Protein AF-A0A0J1F5G7-F1 (afdb_monomer_lite)

Foldseek 3Di:
DVVVVVVVVVVVVLVVLPDPPPDDPDPPDQVVQLVVLVVCVSVVVDDPVRSVVVNVVSVD

Sequence (60 aa):
MMFLAVILVIALFYYAVRQPAPGVSPSYGKRDALDVLRERYARGEMDGAEFQARREELRR

pLDDT: mean 72.86, std 11.79, range [46.94, 86.94]

Structure (mmCIF, N/CA/C/O backbone):
data_AF-A0A0J1F5G7-F1
#
_entry.id   AF-A0A0J1F5G7-F1
#
loop_
_atom_site.group_PDB
_atom_site.id
_atom_site.type_symbol
_atom_site.label_atom_id
_atom_site.label_alt_id
_atom_site.label_comp_id
_atom_site.label_asym_id
_atom_site.label_entity_id
_atom_site.label_seq_id
_atom_site.pdbx_PDB_ins_code
_atom_site.Cartn_x
_atom_site.Cartn_y
_atom_site.Cartn_z
_atom_site.occupancy
_atom_site.B_iso_or_equiv
_atom_site.auth_seq_id
_atom_site.auth_comp_id
_atom_site.auth_asym_id
_atom_site.auth_atom_id
_atom_site.pdbx_PDB_model_num
ATOM 1 N N . MET A 1 1 ? 2.578 -31.484 -9.731 1.00 62.50 1 MET A N 1
ATOM 2 C CA . MET A 1 1 ? 2.579 -30.637 -10.946 1.00 62.50 1 MET A CA 1
ATOM 3 C C . MET A 1 1 ? 1.633 -29.437 -10.856 1.00 62.50 1 MET A C 1
ATOM 5 O O . MET A 1 1 ? 2.055 -28.359 -11.241 1.00 62.50 1 MET A O 1
ATOM 9 N N . MET A 1 2 ? 0.423 -29.551 -10.284 1.00 73.62 2 MET A N 1
ATOM 10 C CA . MET A 1 2 ? -0.492 -28.395 -10.130 1.00 73.62 2 MET A CA 1
ATOM 11 C C . MET A 1 2 ? -0.054 -27.375 -9.060 1.00 73.62 2 MET A C 1
ATOM 13 O O . MET A 1 2 ? -0.192 -26.176 -9.266 1.00 73.62 2 MET A O 1
ATOM 17 N N . PHE A 1 3 ? 0.550 -27.824 -7.954 1.00 74.56 3 PHE A N 1
ATOM 18 C CA . PHE A 1 3 ? 1.010 -26.927 -6.880 1.00 74.56 3 PHE A CA 1
ATOM 19 C C . PHE A 1 3 ? 2.130 -25.970 -7.312 1.00 74.56 3 PHE A C 1
ATOM 21 O O . PHE A 1 3 ? 2.144 -24.817 -6.896 1.00 74.56 3 PHE A O 1
ATOM 28 N N . LEU A 1 4 ? 3.028 -26.415 -8.198 1.00 83.69 4 LEU A N 1
ATOM 29 C CA . LEU A 1 4 ? 4.097 -25.566 -8.738 1.00 83.69 4 LEU A CA 1
ATOM 30 C C . LEU A 1 4 ? 3.535 -24.420 -9.587 1.00 8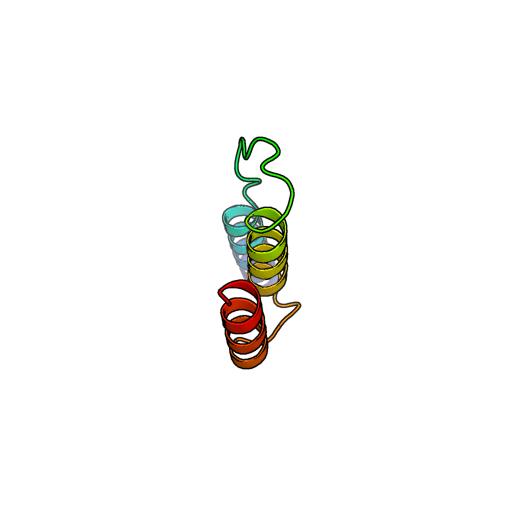3.69 4 LEU A C 1
ATOM 32 O O . LEU A 1 4 ? 4.032 -23.303 -9.500 1.00 83.69 4 LEU A O 1
ATOM 36 N N . ALA A 1 5 ? 2.467 -24.673 -10.350 1.00 82.19 5 ALA A N 1
ATOM 37 C CA . ALA A 1 5 ? 1.800 -23.642 -11.140 1.00 82.19 5 ALA A CA 1
ATOM 38 C C . ALA A 1 5 ? 1.126 -22.588 -10.248 1.00 82.19 5 ALA A C 1
ATOM 40 O O . ALA A 1 5 ? 1.228 -21.397 -10.523 1.00 82.19 5 ALA A O 1
ATOM 41 N N . VAL A 1 6 ? 0.500 -23.006 -9.142 1.00 82.50 6 VAL A N 1
ATOM 42 C CA . VAL A 1 6 ? -0.123 -22.082 -8.180 1.00 82.50 6 VAL A CA 1
ATOM 43 C C . VAL A 1 6 ? 0.929 -21.203 -7.501 1.00 82.50 6 VAL A C 1
ATOM 45 O O . VAL A 1 6 ? 0.761 -19.989 -7.434 1.00 82.50 6 VAL A O 1
ATOM 48 N N . ILE A 1 7 ? 2.048 -21.791 -7.065 1.00 83.56 7 ILE A N 1
ATOM 49 C CA . ILE A 1 7 ? 3.159 -21.040 -6.462 1.00 83.56 7 ILE A CA 1
ATOM 50 C C . ILE A 1 7 ? 3.747 -20.039 -7.466 1.00 83.56 7 ILE A C 1
ATOM 52 O O . ILE A 1 7 ? 3.998 -18.892 -7.106 1.00 83.56 7 ILE A O 1
ATOM 56 N N . LEU A 1 8 ? 3.913 -20.439 -8.731 1.00 86.44 8 LEU A N 1
ATOM 57 C CA . LEU A 1 8 ? 4.415 -19.565 -9.793 1.00 86.44 8 LEU A CA 1
ATOM 58 C C . LEU A 1 8 ? 3.476 -18.377 -10.057 1.00 86.44 8 LEU A C 1
ATOM 60 O O . LEU A 1 8 ? 3.944 -17.251 -10.197 1.00 86.44 8 LEU A O 1
ATOM 64 N N . VAL A 1 9 ? 2.160 -18.608 -10.093 1.00 83.75 9 VAL A N 1
ATOM 65 C CA . VAL A 1 9 ? 1.156 -17.550 -10.295 1.00 83.75 9 VAL A CA 1
ATOM 66 C C . VAL A 1 9 ? 1.143 -16.569 -9.123 1.00 83.75 9 VAL A C 1
ATOM 68 O O . VAL A 1 9 ? 1.130 -15.361 -9.345 1.00 83.75 9 VAL A O 1
ATOM 71 N N . ILE A 1 10 ? 1.215 -17.065 -7.884 1.00 81.00 10 ILE A N 1
ATOM 72 C CA . ILE A 1 10 ? 1.296 -16.215 -6.687 1.00 81.00 10 ILE A CA 1
ATOM 73 C C . ILE A 1 10 ? 2.595 -15.399 -6.695 1.00 81.00 10 ILE A C 1
ATOM 75 O O . ILE A 1 10 ? 2.565 -14.201 -6.422 1.00 81.00 10 ILE A O 1
ATOM 79 N N . ALA A 1 11 ? 3.724 -16.013 -7.059 1.00 80.81 11 ALA A N 1
ATOM 80 C CA . ALA A 1 11 ? 5.004 -15.322 -7.172 1.00 80.81 11 ALA A CA 1
ATOM 81 C C . ALA A 1 11 ? 4.970 -14.235 -8.258 1.00 80.81 11 ALA A C 1
ATOM 83 O O . ALA A 1 11 ? 5.402 -13.114 -8.007 1.00 80.81 11 ALA A O 1
ATOM 84 N N . LEU A 1 12 ? 4.409 -14.527 -9.435 1.00 79.88 12 LEU A N 1
ATOM 85 C CA . LEU A 1 12 ? 4.243 -13.549 -10.513 1.00 79.88 12 LEU A CA 1
ATOM 86 C C . LEU A 1 12 ? 3.343 -12.386 -10.100 1.00 79.88 12 LEU A C 1
ATOM 88 O O . LEU A 1 12 ? 3.687 -11.237 -10.363 1.00 79.88 12 LEU A O 1
ATOM 92 N N . PHE A 1 13 ? 2.231 -12.668 -9.418 1.00 78.81 13 PHE A N 1
ATOM 93 C CA . PHE A 1 13 ? 1.352 -11.629 -8.894 1.00 78.81 13 PHE A CA 1
ATOM 94 C C . PHE A 1 13 ? 2.102 -10.756 -7.887 1.00 78.81 13 PHE A C 1
ATOM 96 O O . PHE A 1 13 ? 2.137 -9.540 -8.040 1.00 78.81 13 PHE A O 1
ATOM 103 N N . TYR A 1 14 ? 2.805 -11.371 -6.931 1.00 79.00 14 TYR A N 1
ATOM 104 C CA . TYR A 1 14 ? 3.617 -10.660 -5.948 1.00 79.00 14 TYR A CA 1
ATOM 105 C C . TYR A 1 14 ? 4.662 -9.759 -6.615 1.00 79.00 14 TYR A C 1
ATOM 107 O O . TYR A 1 14 ? 4.721 -8.578 -6.297 1.00 79.00 14 TYR A O 1
ATOM 115 N N . TYR A 1 15 ? 5.428 -10.268 -7.586 1.00 74.19 15 TYR A N 1
ATOM 116 C CA . TYR A 1 15 ? 6.426 -9.489 -8.329 1.00 74.19 15 TYR A CA 1
ATOM 117 C C . TYR A 1 15 ? 5.817 -8.379 -9.197 1.00 74.19 15 TYR A C 1
ATOM 119 O O . TYR A 1 15 ? 6.428 -7.320 -9.327 1.00 74.19 15 TYR A O 1
ATOM 127 N N . ALA A 1 16 ? 4.620 -8.583 -9.751 1.00 67.44 16 ALA A N 1
ATOM 128 C CA . ALA A 1 16 ? 3.906 -7.559 -10.509 1.00 67.44 16 ALA A CA 1
ATOM 129 C C . ALA A 1 16 ? 3.430 -6.403 -9.613 1.00 67.44 16 ALA A C 1
ATOM 131 O O . ALA A 1 16 ? 3.495 -5.249 -10.030 1.00 67.44 16 ALA A O 1
ATOM 132 N N . VAL A 1 17 ? 3.014 -6.687 -8.371 1.00 63.81 17 VAL A N 1
ATOM 133 C CA . VAL A 1 17 ? 2.666 -5.640 -7.389 1.00 63.81 17 VAL A CA 1
ATOM 134 C C . VAL A 1 17 ? 3.922 -5.001 -6.776 1.00 63.81 17 VAL A C 1
ATOM 136 O O . VAL A 1 17 ? 3.896 -3.847 -6.359 1.00 63.81 17 VAL A O 1
ATOM 139 N N . ARG A 1 18 ? 5.052 -5.719 -6.766 1.00 59.06 18 ARG A N 1
ATOM 140 C CA . ARG A 1 18 ? 6.352 -5.254 -6.255 1.00 59.06 18 ARG A CA 1
ATOM 141 C C . ARG A 1 18 ? 7.174 -4.443 -7.253 1.00 59.06 18 ARG A C 1
ATOM 143 O O . ARG A 1 18 ? 8.390 -4.364 -7.084 1.00 59.06 18 ARG A O 1
ATOM 150 N N . GLN A 1 19 ? 6.569 -3.852 -8.282 1.00 53.88 19 GLN A N 1
ATOM 151 C CA . GLN A 1 19 ? 7.312 -2.908 -9.112 1.00 53.88 19 GLN A CA 1
ATOM 152 C C . GLN A 1 19 ? 7.793 -1.750 -8.222 1.00 53.88 19 GLN A C 1
ATOM 154 O O . GLN A 1 19 ? 6.958 -1.038 -7.658 1.00 53.88 19 GLN A O 1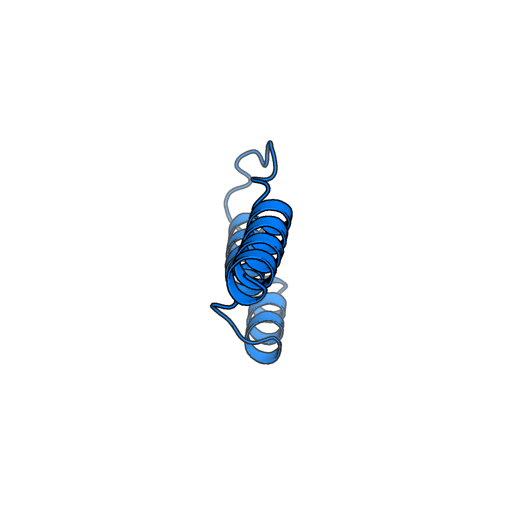
ATOM 159 N N . PRO A 1 20 ? 9.115 -1.552 -8.050 1.00 48.47 20 PRO A N 1
ATOM 160 C CA . PRO A 1 20 ? 9.605 -0.353 -7.400 1.00 48.47 20 PRO A CA 1
ATOM 161 C C . PRO A 1 20 ? 9.198 0.810 -8.299 1.00 48.47 20 PRO A C 1
ATOM 163 O O . PRO A 1 20 ? 9.612 0.869 -9.457 1.00 48.47 20 PRO A O 1
ATOM 166 N N . ALA A 1 21 ? 8.342 1.697 -7.794 1.00 55.59 21 ALA A N 1
ATOM 167 C CA . ALA A 1 21 ? 7.993 2.915 -8.506 1.00 55.59 21 ALA A CA 1
ATOM 168 C C . ALA A 1 21 ? 9.305 3.640 -8.872 1.00 55.59 21 ALA A C 1
ATOM 170 O O . ALA A 1 21 ? 10.065 4.002 -7.966 1.00 55.59 21 ALA A O 1
ATOM 171 N N . PRO A 1 22 ? 9.628 3.823 -10.166 1.00 46.94 22 PRO A N 1
ATOM 172 C CA . PRO A 1 22 ? 10.813 4.562 -10.546 1.00 46.94 22 PRO A CA 1
ATOM 173 C C . PRO A 1 22 ? 10.532 6.036 -10.263 1.00 46.94 22 PRO A C 1
ATOM 175 O O . PRO A 1 22 ? 9.776 6.684 -10.980 1.00 46.94 22 PRO A O 1
ATOM 178 N N . GLY A 1 23 ? 11.147 6.552 -9.202 1.00 52.84 23 GLY A N 1
ATOM 179 C CA . GLY A 1 23 ? 11.230 7.982 -8.935 1.00 52.84 23 GLY A CA 1
ATOM 180 C C . GLY A 1 23 ? 10.088 8.541 -8.095 1.00 52.84 23 GLY A C 1
ATOM 181 O O . GLY A 1 23 ? 9.054 8.950 -8.611 1.00 52.84 23 GLY A O 1
ATOM 182 N N . VAL A 1 24 ? 10.345 8.711 -6.799 1.00 49.94 24 VAL A N 1
ATOM 183 C CA . VAL A 1 24 ? 9.747 9.817 -6.048 1.00 49.94 24 VAL A CA 1
ATOM 184 C C . VAL A 1 24 ? 10.888 10.548 -5.353 1.00 49.94 24 VAL A C 1
ATOM 186 O O . VAL A 1 24 ? 11.527 10.037 -4.440 1.00 49.94 24 VAL A O 1
ATOM 189 N N . SER A 1 25 ? 11.208 11.722 -5.892 1.00 52.28 25 SER A N 1
ATOM 190 C CA . SER A 1 25 ? 12.178 12.673 -5.354 1.00 52.28 25 SER A CA 1
ATOM 191 C C . SER A 1 25 ? 11.848 13.056 -3.899 1.00 52.28 25 SER A C 1
ATOM 193 O O . SER A 1 25 ? 10.673 13.053 -3.525 1.00 52.28 25 SER A O 1
ATOM 195 N N . PRO A 1 26 ? 12.853 13.431 -3.085 1.00 48.50 26 PRO A N 1
ATOM 196 C CA . PRO A 1 26 ? 12.710 13.609 -1.642 1.00 48.50 26 PRO A CA 1
ATOM 197 C C . PRO A 1 26 ? 11.858 14.845 -1.328 1.00 48.50 26 PRO A C 1
ATOM 199 O O . PRO A 1 26 ? 12.350 15.970 -1.295 1.00 48.50 26 PRO A O 1
ATOM 202 N N . SER A 1 27 ? 10.563 14.643 -1.089 1.00 51.59 27 SER A N 1
ATOM 203 C CA . SER A 1 27 ? 9.667 15.659 -0.533 1.00 51.59 27 SER A CA 1
ATOM 204 C C . SER A 1 27 ? 9.450 15.347 0.946 1.00 51.59 27 SER A C 1
ATOM 206 O O . SER A 1 27 ? 8.382 14.877 1.346 1.00 51.59 27 SER A O 1
ATOM 208 N N . TYR A 1 28 ? 10.495 15.620 1.728 1.00 57.16 28 TYR A N 1
ATOM 209 C CA . TYR A 1 28 ? 10.586 15.442 3.178 1.00 57.16 28 TYR A CA 1
ATOM 210 C C . TYR A 1 28 ? 9.290 15.884 3.891 1.00 57.16 28 TYR A C 1
ATOM 212 O O . TYR A 1 28 ? 8.927 17.060 3.870 1.00 57.16 28 TYR A O 1
ATOM 220 N N . GLY A 1 29 ? 8.589 14.943 4.535 1.00 60.00 29 GLY A N 1
ATOM 221 C CA . GLY A 1 29 ? 7.740 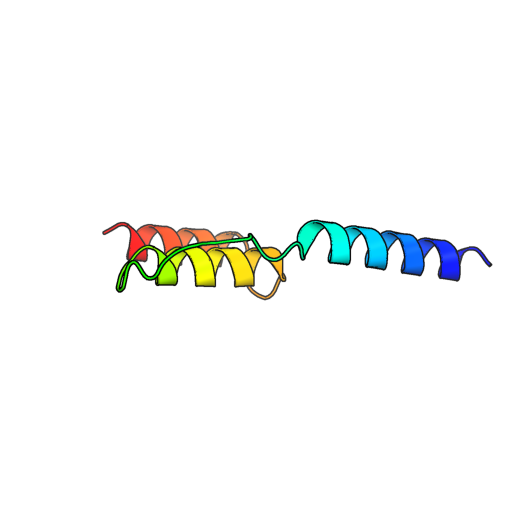15.251 5.697 1.00 60.00 29 GLY A CA 1
ATOM 222 C C . GLY A 1 29 ? 6.290 14.752 5.700 1.00 60.00 29 GLY A C 1
ATOM 223 O O . GLY A 1 29 ? 5.762 14.513 6.778 1.00 60.00 29 GLY A O 1
ATOM 224 N N . LYS A 1 30 ? 5.623 14.551 4.552 1.00 60.25 30 LYS A N 1
ATOM 225 C CA . LYS A 1 30 ? 4.198 14.109 4.542 1.00 60.25 30 LYS A CA 1
ATOM 226 C C . LYS A 1 30 ? 3.853 13.106 3.441 1.00 60.25 30 LYS A C 1
ATOM 228 O O . LYS A 1 30 ? 3.071 12.187 3.672 1.00 60.25 30 LYS A O 1
ATOM 233 N N . ARG A 1 31 ? 4.469 13.246 2.260 1.00 61.03 31 ARG A N 1
ATOM 234 C CA . ARG A 1 31 ? 4.327 12.268 1.167 1.00 61.03 31 ARG A CA 1
ATOM 235 C C . ARG A 1 31 ? 5.041 10.961 1.509 1.00 61.03 31 ARG A C 1
ATOM 237 O O . ARG A 1 31 ? 4.410 9.920 1.405 1.00 61.03 31 ARG A O 1
ATOM 244 N N . ASP A 1 32 ? 6.240 11.041 2.093 1.00 69.56 32 ASP A N 1
ATOM 245 C CA . ASP A 1 32 ? 6.984 9.862 2.562 1.00 69.56 32 ASP A CA 1
ATOM 246 C C . ASP A 1 32 ? 6.187 9.020 3.563 1.00 69.56 32 ASP A C 1
ATOM 248 O O . ASP A 1 32 ? 6.126 7.802 3.441 1.00 69.56 32 ASP A O 1
ATOM 252 N N . ALA A 1 33 ? 5.522 9.652 4.535 1.00 78.00 33 ALA A N 1
ATOM 253 C CA . ALA A 1 33 ? 4.749 8.917 5.534 1.00 78.00 33 ALA A CA 1
ATOM 254 C C . ALA A 1 33 ? 3.555 8.174 4.908 1.00 78.00 33 ALA A C 1
ATOM 256 O O . ALA A 1 33 ? 3.290 7.023 5.255 1.00 78.00 33 ALA A O 1
ATOM 257 N N . LEU A 1 34 ? 2.861 8.804 3.953 1.00 81.25 34 LEU A N 1
ATOM 258 C CA . LEU A 1 34 ? 1.758 8.179 3.218 1.00 81.25 34 LEU A CA 1
ATOM 259 C C . LEU A 1 34 ? 2.235 7.085 2.256 1.00 81.25 34 LEU A C 1
ATOM 261 O O . LEU A 1 34 ? 1.549 6.072 2.108 1.00 81.25 34 LEU A O 1
ATOM 265 N N . ASP A 1 35 ? 3.391 7.266 1.620 1.00 79.25 35 ASP A N 1
ATOM 266 C CA . ASP A 1 35 ? 3.962 6.286 0.698 1.00 79.25 35 ASP A CA 1
ATOM 267 C C . ASP A 1 35 ? 4.493 5.056 1.452 1.00 79.25 35 ASP A C 1
ATOM 269 O O . ASP A 1 35 ? 4.192 3.931 1.052 1.00 79.25 35 ASP A O 1
ATOM 273 N N . VAL A 1 36 ? 5.131 5.241 2.615 1.00 82.06 36 VAL A N 1
ATOM 274 C CA . VAL A 1 36 ? 5.505 4.143 3.528 1.00 82.06 36 VAL A CA 1
ATOM 275 C C . VAL A 1 36 ? 4.269 3.385 4.016 1.00 82.06 36 VAL A C 1
ATOM 277 O O . VAL A 1 36 ? 4.285 2.155 4.106 1.00 82.06 36 VAL A O 1
ATOM 280 N N . LEU A 1 37 ? 3.174 4.090 4.316 1.00 82.31 37 LEU A N 1
ATOM 281 C CA . LEU A 1 37 ? 1.920 3.444 4.702 1.00 82.31 37 LEU A CA 1
ATOM 282 C C . LEU A 1 37 ? 1.316 2.615 3.568 1.00 82.31 37 LEU A C 1
ATOM 284 O O . LEU A 1 37 ? 0.885 1.483 3.792 1.00 82.31 37 LEU A O 1
ATOM 288 N N . ARG A 1 38 ? 1.299 3.166 2.349 1.00 80.75 38 ARG A N 1
ATOM 289 C CA . ARG A 1 38 ? 0.793 2.470 1.160 1.00 80.75 38 ARG A CA 1
ATOM 290 C C . ARG A 1 38 ? 1.620 1.223 0.866 1.00 80.75 38 ARG A C 1
ATOM 292 O O . ARG A 1 38 ? 1.051 0.189 0.531 1.00 80.75 38 ARG A O 1
ATOM 299 N N . GLU A 1 39 ? 2.936 1.304 1.025 1.00 77.81 39 GLU A N 1
ATOM 300 C CA . GLU A 1 39 ? 3.837 0.177 0.814 1.00 77.81 39 GLU A CA 1
ATOM 301 C C . GLU A 1 39 ? 3.567 -0.967 1.803 1.00 77.81 39 GLU A C 1
ATOM 303 O O . GLU A 1 39 ? 3.476 -2.123 1.393 1.00 77.81 39 GLU A O 1
ATOM 308 N N . ARG A 1 40 ? 3.360 -0.663 3.090 1.00 78.88 40 ARG A N 1
ATOM 309 C CA . ARG A 1 40 ? 3.034 -1.677 4.112 1.00 78.88 40 ARG A CA 1
ATOM 310 C C . ARG A 1 40 ? 1.667 -2.321 3.892 1.00 78.88 40 ARG A C 1
ATOM 312 O O . ARG A 1 40 ? 1.541 -3.534 4.043 1.00 78.88 40 ARG A O 1
ATOM 319 N N . TYR A 1 41 ? 0.674 -1.536 3.474 1.00 75.69 41 TYR A N 1
ATOM 320 C CA . TYR A 1 41 ? -0.636 -2.058 3.084 1.00 75.69 41 TYR A CA 1
ATOM 321 C C . TYR A 1 41 ? -0.537 -2.985 1.862 1.00 75.69 41 TYR A C 1
ATOM 323 O O . TYR A 1 41 ? -1.061 -4.095 1.886 1.00 75.69 41 TYR A O 1
ATOM 331 N N . ALA A 1 42 ? 0.214 -2.591 0.828 1.00 77.88 42 ALA A N 1
ATOM 332 C CA . ALA A 1 42 ? 0.436 -3.421 -0.360 1.00 77.88 42 ALA A CA 1
ATOM 333 C C . ALA A 1 42 ? 1.216 -4.715 -0.055 1.00 77.88 42 ALA A C 1
ATOM 335 O O . ALA A 1 42 ? 1.011 -5.733 -0.714 1.00 77.88 42 ALA A O 1
ATOM 336 N N . ARG A 1 43 ? 2.090 -4.694 0.960 1.00 74.19 43 ARG A N 1
ATOM 337 C CA . ARG A 1 43 ? 2.785 -5.883 1.478 1.00 74.19 43 ARG A CA 1
ATOM 338 C C . ARG A 1 43 ? 1.889 -6.794 2.329 1.00 74.19 43 ARG A C 1
ATOM 340 O O . ARG A 1 43 ? 2.304 -7.915 2.608 1.00 74.19 43 ARG A O 1
ATOM 347 N N . GLY A 1 44 ? 0.699 -6.341 2.735 1.00 75.31 44 GLY A N 1
ATOM 348 C CA . GLY A 1 44 ? -0.191 -7.070 3.644 1.00 75.31 44 GLY A CA 1
ATOM 349 C C . GLY A 1 44 ? 0.262 -7.051 5.108 1.00 75.31 44 GLY A C 1
ATOM 350 O O . GLY A 1 44 ? -0.211 -7.854 5.903 1.00 75.31 44 GLY A O 1
ATOM 351 N N . GLU A 1 45 ? 1.175 -6.146 5.477 1.00 79.06 45 GLU A N 1
ATOM 352 C CA . GLU A 1 45 ? 1.646 -5.964 6.861 1.00 79.06 45 GLU A CA 1
ATOM 353 C C . GLU A 1 45 ? 0.662 -5.138 7.712 1.00 79.06 45 GLU A C 1
ATOM 355 O O . GLU A 1 45 ? 0.894 -4.932 8.901 1.00 79.06 45 GLU A O 1
ATOM 360 N N . MET A 1 46 ? -0.407 -4.624 7.099 1.00 73.38 46 MET A N 1
ATOM 361 C CA . MET A 1 46 ? -1.388 -3.737 7.716 1.00 73.38 46 MET A CA 1
ATOM 362 C C . MET A 1 46 ? -2.783 -4.039 7.167 1.00 73.38 46 MET A C 1
ATOM 364 O O . MET A 1 46 ? -2.954 -4.180 5.954 1.00 73.38 46 MET A O 1
ATOM 368 N N . ASP A 1 47 ? -3.775 -4.107 8.054 1.00 79.44 47 ASP A N 1
ATOM 369 C CA . ASP A 1 47 ? -5.172 -4.302 7.666 1.00 79.44 47 ASP A CA 1
ATOM 370 C C . ASP A 1 47 ? -5.787 -3.021 7.069 1.00 79.44 47 ASP A C 1
ATOM 372 O O . ASP A 1 47 ? -5.346 -1.899 7.341 1.00 79.44 47 ASP A O 1
ATOM 376 N N . GLY A 1 48 ? -6.835 -3.176 6.254 1.00 76.75 48 GLY A N 1
ATOM 377 C CA . GLY A 1 48 ? -7.513 -2.057 5.596 1.00 76.75 48 GLY A CA 1
ATOM 378 C C . GLY A 1 48 ? -8.082 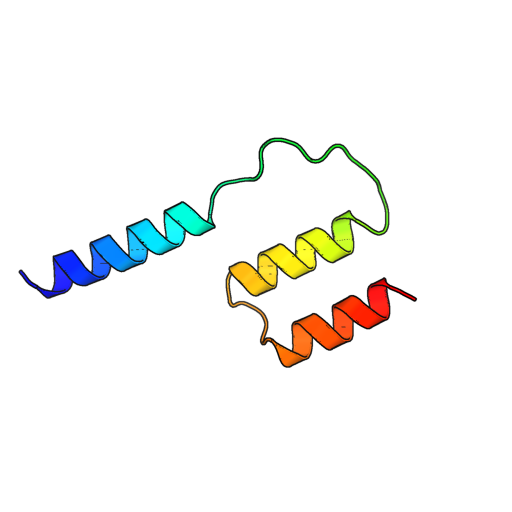-1.021 6.568 1.00 76.75 48 GLY A C 1
ATOM 379 O O . GLY A 1 48 ? -8.033 0.175 6.270 1.00 76.75 48 GLY A O 1
ATOM 380 N N . ALA A 1 49 ? -8.566 -1.446 7.739 1.00 80.19 49 ALA A N 1
ATOM 381 C CA . ALA A 1 49 ? -9.057 -0.522 8.761 1.00 80.19 49 ALA A CA 1
ATOM 382 C C . ALA A 1 49 ? -7.920 0.327 9.358 1.00 80.19 49 ALA A C 1
ATOM 384 O O . ALA A 1 49 ? -8.066 1.535 9.558 1.00 80.19 49 ALA A O 1
ATOM 385 N N . GLU A 1 50 ? -6.761 -0.291 9.584 1.00 78.19 50 GLU A N 1
ATOM 386 C CA . GLU A 1 50 ? -5.594 0.356 10.184 1.00 78.19 50 GLU A CA 1
ATOM 387 C C .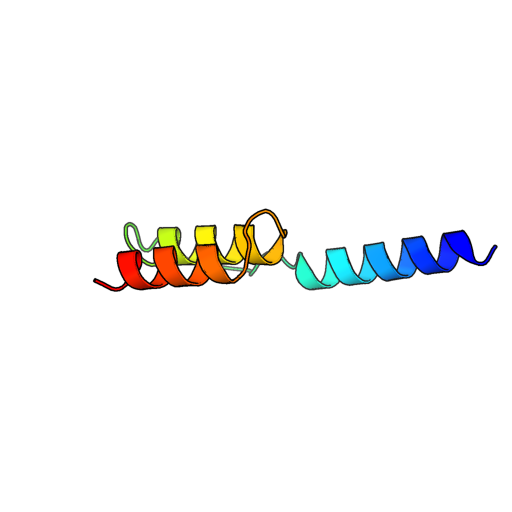 GLU A 1 50 ? -4.923 1.346 9.215 1.00 78.19 50 GLU A C 1
ATOM 389 O O . GLU A 1 50 ? -4.507 2.438 9.614 1.00 78.19 50 GLU A O 1
ATOM 394 N N . PHE A 1 51 ? -4.894 1.011 7.920 1.00 85.56 51 PHE A N 1
ATOM 395 C CA . PHE A 1 51 ? -4.398 1.904 6.871 1.00 85.56 51 PHE A CA 1
ATOM 396 C C . PHE A 1 51 ? -5.213 3.200 6.782 1.00 85.56 51 PHE A C 1
ATOM 398 O O . PHE A 1 51 ? -4.638 4.286 6.680 1.00 85.56 51 PHE A O 1
ATOM 405 N N . GLN A 1 52 ? -6.545 3.108 6.841 1.00 83.62 52 GLN A N 1
ATOM 406 C CA . GLN A 1 52 ? -7.409 4.285 6.712 1.00 83.62 52 GLN A CA 1
ATOM 407 C C . GLN A 1 52 ? -7.275 5.227 7.912 1.00 83.62 52 GLN A C 1
ATOM 409 O O . GLN A 1 52 ? -7.105 6.428 7.709 1.00 83.62 52 GLN A O 1
ATOM 414 N N . ALA A 1 53 ? -7.246 4.690 9.136 1.00 86.94 53 ALA A N 1
ATOM 415 C CA . ALA A 1 53 ? -7.091 5.493 10.350 1.00 86.94 53 ALA A CA 1
ATOM 416 C C . ALA A 1 53 ? -5.799 6.333 10.328 1.00 86.94 53 ALA A C 1
ATOM 418 O O . ALA A 1 53 ? -5.820 7.548 10.529 1.00 86.94 53 ALA A O 1
ATOM 419 N N . ARG A 1 54 ? -4.669 5.704 9.992 1.00 83.00 54 ARG A N 1
ATOM 420 C CA . ARG A 1 54 ? -3.361 6.375 9.917 1.00 83.00 54 ARG A CA 1
ATOM 421 C C . ARG A 1 54 ? -3.240 7.319 8.714 1.00 83.00 54 ARG A C 1
ATOM 423 O O . ARG A 1 54 ? -2.555 8.338 8.785 1.00 83.00 54 ARG A O 1
ATOM 430 N N . ARG A 1 55 ? -3.906 7.014 7.595 1.00 86.62 55 ARG A N 1
ATOM 431 C CA . ARG A 1 55 ? -3.970 7.905 6.425 1.00 86.62 55 ARG A CA 1
ATOM 432 C C . ARG A 1 55 ? -4.727 9.196 6.737 1.00 86.62 55 ARG A C 1
ATOM 434 O O . ARG A 1 55 ? -4.335 10.252 6.243 1.00 86.62 55 ARG A O 1
ATOM 441 N N . GLU A 1 56 ? -5.804 9.117 7.513 1.00 86.12 56 GLU A N 1
ATOM 442 C CA . GLU A 1 56 ? -6.569 10.286 7.958 1.00 86.12 56 GLU A CA 1
ATOM 443 C C . GLU A 1 56 ? -5.781 11.134 8.957 1.00 86.12 56 GLU A C 1
ATOM 445 O O . GLU A 1 56 ? -5.741 12.358 8.819 1.00 86.12 56 GLU A O 1
ATOM 450 N N . GLU A 1 57 ? -5.074 10.493 9.888 1.00 84.56 57 GLU A N 1
ATOM 451 C CA . GLU A 1 57 ? -4.165 11.159 10.826 1.00 84.56 57 GLU A CA 1
ATOM 452 C C . GLU A 1 57 ? -3.074 11.950 10.090 1.00 84.56 57 GLU A C 1
ATOM 454 O O . GLU A 1 57 ? -2.858 13.128 10.367 1.00 84.56 57 GLU A O 1
ATOM 459 N N . LEU A 1 58 ? -2.467 11.345 9.066 1.00 81.00 58 LEU A N 1
ATOM 460 C CA . LEU A 1 58 ? -1.484 11.999 8.204 1.00 81.00 58 LEU A CA 1
ATOM 461 C C . LEU A 1 58 ? -2.079 13.032 7.250 1.00 81.00 58 LEU A C 1
ATOM 463 O O . LEU A 1 58 ? -1.318 13.705 6.565 1.00 81.00 58 LEU A O 1
ATOM 467 N N . ARG A 1 59 ? -3.402 13.154 7.128 1.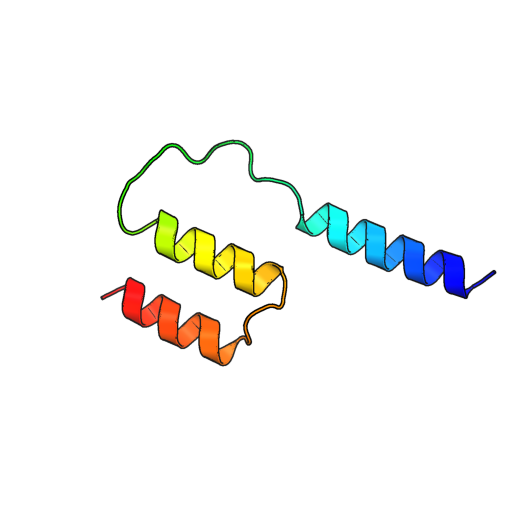00 76.06 59 ARG A N 1
ATOM 468 C CA . ARG A 1 59 ? -4.039 14.180 6.290 1.00 76.06 59 ARG A CA 1
ATOM 469 C C . ARG A 1 59 ? -4.349 15.456 7.077 1.00 76.06 59 ARG A C 1
ATOM 471 O O . ARG A 1 59 ? -4.445 16.510 6.446 1.00 76.06 59 ARG A O 1
ATOM 478 N N . ARG A 1 60 ? -4.468 15.357 8.404 1.00 62.72 60 ARG A N 1
ATOM 479 C CA . ARG A 1 60 ? -4.626 16.491 9.329 1.00 62.72 60 ARG A CA 1
ATOM 480 C C . ARG A 1 60 ? -3.423 17.431 9.288 1.00 62.72 60 ARG A C 1
ATOM 482 O O . ARG A 1 60 ? -3.640 18.635 9.516 1.00 62.72 60 ARG A O 1
#

Secondary structure (DSSP, 8-state):
-HHHHHHHHHHHHHHHHTPPPS-----TTTHHHHHHHHHHHHTTSS-HHHHHHHHHHTT-

Radius of gyration: 15.39 Å; chains: 1; bounding box: 22×47×22 Å